Protein AF-A0A1H4U7C3-F1 (afdb_monomer)

Nearest PDB structures (foldseek):
  7mjb-assembly2_B  TM=6.826E-01  e=8.368E-04  Oplophorus gracilirostris
  7sns-assembly2_B  TM=6.961E-01  e=1.305E-03  Oplophorus gracilirostris
  7mjb-assembly1_A  TM=6.713E-01  e=1.126E-03  Oplophorus gracilirostris
  7sns-assembly4_D  TM=6.871E-01  e=2.140E-03  Oplophorus gracilirostris
  1bbp-assembly1_D  TM=5.896E-01  e=1.148E-02  Pieris brassicae

Structure (mmCIF, N/CA/C/O backbone):
data_AF-A0A1H4U7C3-F1
#
_entry.id   AF-A0A1H4U7C3-F1
#
loop_
_atom_site.group_PDB
_atom_site.id
_atom_site.type_symbol
_atom_site.label_atom_id
_atom_site.label_alt_id
_atom_site.label_comp_id
_atom_site.label_asym_id
_atom_site.label_entity_id
_atom_site.label_seq_id
_atom_site.pdbx_PDB_ins_code
_atom_site.Cartn_x
_atom_site.Cartn_y
_atom_site.Cartn_z
_atom_site.occupancy
_atom_site.B_iso_or_equiv
_atom_site.auth_seq_id
_atom_site.auth_comp_id
_atom_site.auth_asym_id
_atom_site.auth_atom_id
_atom_site.pdbx_PDB_model_num
ATOM 1 N N . MET A 1 1 ? -9.441 -12.508 21.173 1.00 51.75 1 MET A N 1
ATOM 2 C CA . MET A 1 1 ? -8.625 -11.597 20.339 1.00 51.75 1 MET A CA 1
ATOM 3 C C . MET A 1 1 ? -9.561 -10.981 19.317 1.00 51.75 1 MET A C 1
ATOM 5 O O . MET A 1 1 ? -10.418 -11.712 18.837 1.00 51.75 1 MET A O 1
ATOM 9 N N . ALA A 1 2 ? -9.482 -9.676 19.059 1.00 59.22 2 ALA A N 1
ATOM 10 C CA . ALA A 1 2 ? -10.344 -9.047 18.060 1.00 59.22 2 ALA A CA 1
ATOM 11 C C . ALA A 1 2 ? -9.943 -9.517 16.653 1.00 59.22 2 ALA A C 1
ATOM 13 O O . ALA A 1 2 ? -8.754 -9.590 16.341 1.00 59.22 2 ALA A O 1
ATOM 14 N N . GLU A 1 3 ? -10.941 -9.870 15.849 1.00 70.44 3 GLU A N 1
ATOM 15 C CA . GLU A 1 3 ? -10.784 -10.253 14.448 1.00 70.44 3 GLU A CA 1
ATOM 16 C C . GLU A 1 3 ? -10.391 -9.028 13.613 1.00 70.44 3 GLU A C 1
ATOM 18 O O . GLU A 1 3 ? -10.902 -7.925 13.836 1.00 70.44 3 GLU A O 1
ATOM 23 N N . PHE A 1 4 ? -9.454 -9.211 12.681 1.00 82.12 4 PHE A N 1
ATOM 24 C CA . PHE A 1 4 ? -9.073 -8.170 11.733 1.00 82.12 4 PHE A CA 1
ATOM 25 C C . PHE A 1 4 ? -10.232 -7.881 10.792 1.00 82.12 4 PHE A C 1
ATOM 27 O O . PHE A 1 4 ? -10.765 -8.785 10.151 1.00 82.12 4 PHE A O 1
ATOM 34 N N . ARG A 1 5 ? -10.611 -6.607 10.714 1.00 90.12 5 ARG A N 1
ATOM 35 C CA . ARG A 1 5 ? -11.701 -6.144 9.862 1.00 90.12 5 ARG A CA 1
ATOM 36 C C . ARG A 1 5 ? -11.124 -5.233 8.802 1.00 90.12 5 ARG A C 1
ATOM 38 O O . ARG A 1 5 ? -10.505 -4.224 9.127 1.00 90.12 5 ARG A O 1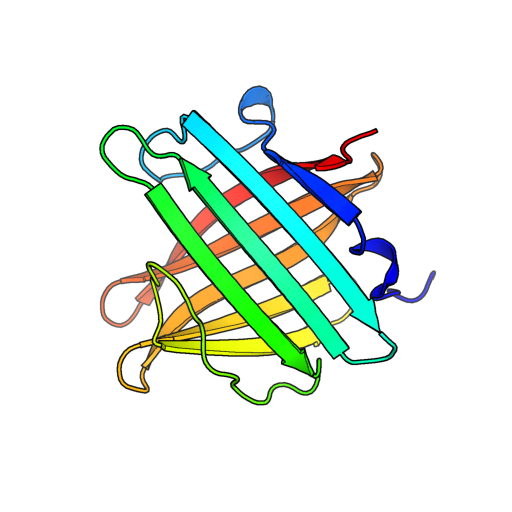
ATOM 45 N N . LEU A 1 6 ? -11.336 -5.592 7.544 1.00 93.00 6 LEU A N 1
ATOM 46 C CA . LEU A 1 6 ? -10.806 -4.868 6.391 1.00 93.00 6 LEU A CA 1
ATOM 47 C C . LEU A 1 6 ? -11.242 -3.395 6.402 1.00 93.00 6 LEU A C 1
ATOM 49 O O . LEU A 1 6 ? -10.469 -2.505 6.065 1.00 93.00 6 LEU A O 1
ATOM 53 N N . GLU A 1 7 ? -12.444 -3.133 6.908 1.00 94.94 7 GLU A N 1
ATOM 54 C CA . GLU A 1 7 ? -13.044 -1.811 7.081 1.00 94.94 7 GLU A CA 1
ATOM 55 C C . GLU A 1 7 ? -12.231 -0.894 8.007 1.00 94.94 7 GLU A C 1
ATOM 57 O O . GLU A 1 7 ? -12.364 0.325 7.934 1.00 94.94 7 GLU A O 1
ATOM 62 N N . GLN A 1 8 ? -11.360 -1.441 8.863 1.00 94.81 8 GLN A N 1
ATOM 63 C CA . GLN A 1 8 ? -10.443 -0.641 9.685 1.00 94.81 8 GLN A CA 1
ATOM 64 C C . GLN A 1 8 ? -9.404 0.092 8.831 1.00 94.81 8 GLN A C 1
ATOM 66 O O . GLN A 1 8 ? -8.946 1.168 9.219 1.00 94.81 8 GLN A O 1
ATOM 71 N N . LEU A 1 9 ? -9.058 -0.463 7.666 1.00 96.56 9 LEU A N 1
ATOM 72 C CA . LEU A 1 9 ? -8.153 0.167 6.710 1.00 96.56 9 LEU A CA 1
ATOM 73 C C . LEU A 1 9 ? -8.850 1.255 5.888 1.00 96.56 9 LEU A C 1
ATOM 75 O O . LEU A 1 9 ? -8.170 2.126 5.358 1.00 96.56 9 LEU A O 1
ATOM 79 N N . ALA A 1 10 ? -10.182 1.247 5.793 1.00 97.38 10 ALA A N 1
ATOM 80 C CA . ALA A 1 10 ? -10.910 2.214 4.980 1.00 97.38 10 ALA A CA 1
ATOM 81 C C . ALA A 1 10 ? -10.681 3.646 5.483 1.00 97.38 10 ALA A C 1
ATOM 83 O O . ALA A 1 10 ? -10.774 3.915 6.686 1.00 97.38 10 ALA A O 1
ATOM 84 N N . GLY A 1 11 ? -10.413 4.574 4.569 1.00 97.94 11 GLY A N 1
ATOM 85 C CA . GLY A 1 11 ? -10.155 5.976 4.872 1.00 97.94 11 GLY A CA 1
ATOM 86 C C . GLY A 1 11 ? -9.150 6.613 3.922 1.00 97.94 11 GLY A C 1
ATOM 87 O O . GLY A 1 11 ? -8.686 6.003 2.961 1.00 97.94 11 GLY A O 1
ATOM 88 N N . ILE A 1 12 ? -8.818 7.867 4.215 1.00 98.50 12 ILE A N 1
ATOM 89 C CA . ILE A 1 12 ? -7.727 8.583 3.560 1.00 98.50 12 ILE A CA 1
ATOM 90 C C . ILE A 1 12 ? -6.593 8.711 4.574 1.00 98.50 12 ILE A C 1
ATOM 92 O O . ILE A 1 12 ? -6.815 9.129 5.711 1.00 98.50 12 ILE A O 1
ATOM 96 N N . TRP A 1 13 ? -5.391 8.339 4.164 1.00 98.56 13 TRP A N 1
ATOM 97 C CA . TRP A 1 13 ? -4.216 8.199 5.007 1.00 98.56 13 TRP A CA 1
ATOM 98 C C . TRP A 1 13 ? -3.082 9.055 4.458 1.00 98.56 13 TRP A C 1
ATOM 100 O O . TRP A 1 13 ? -2.722 8.958 3.289 1.00 98.56 13 TRP A O 1
ATOM 110 N N . VAL A 1 14 ? -2.529 9.912 5.308 1.00 98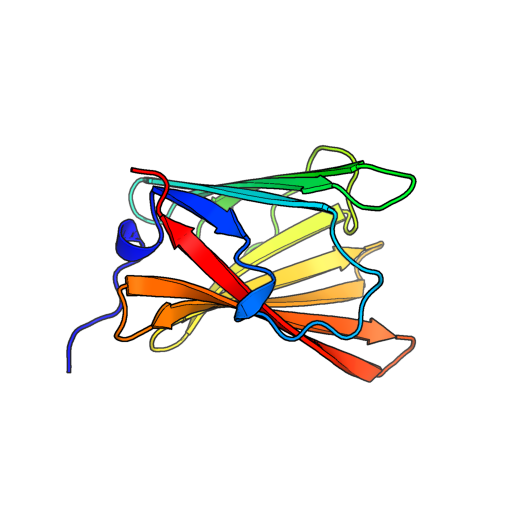.25 14 VAL A N 1
ATOM 111 C CA . VAL A 1 14 ? -1.467 10.859 4.972 1.00 98.25 14 VAL A CA 1
ATOM 112 C C . VAL A 1 14 ? -0.172 10.390 5.610 1.00 98.25 14 VAL A C 1
ATOM 114 O O . VAL A 1 14 ? -0.111 10.180 6.823 1.00 98.25 14 VAL A O 1
ATOM 117 N N . PHE A 1 15 ? 0.867 10.250 4.800 1.00 97.69 15 PHE A N 1
ATOM 118 C CA . PHE A 1 15 ? 2.182 9.801 5.233 1.00 97.69 15 PHE A CA 1
ATOM 119 C C . PHE A 1 15 ? 2.771 10.688 6.330 1.00 97.69 15 PHE A C 1
ATOM 121 O O . PHE A 1 15 ? 2.764 11.919 6.249 1.00 97.69 15 PHE A O 1
ATOM 128 N N . ALA A 1 16 ? 3.298 10.038 7.363 1.00 96.25 16 ALA A N 1
ATOM 129 C CA . ALA A 1 16 ? 3.926 10.654 8.517 1.00 96.25 16 ALA A CA 1
ATOM 130 C C . ALA A 1 16 ? 5.447 10.420 8.450 1.00 96.25 16 ALA A C 1
ATOM 132 O O . ALA A 1 16 ? 5.954 9.445 9.014 1.00 96.25 16 ALA A O 1
ATOM 133 N N . PRO A 1 17 ? 6.218 11.303 7.784 1.00 93.62 17 PRO A N 1
ATOM 134 C CA . PRO A 1 17 ? 7.650 11.083 7.566 1.00 93.62 17 PRO A CA 1
ATOM 135 C C . PRO A 1 17 ? 8.444 11.003 8.874 1.00 93.62 17 PRO A C 1
ATOM 137 O O . PRO A 1 17 ? 9.399 10.244 8.966 1.00 93.62 17 PRO A O 1
ATOM 140 N N . ALA A 1 18 ? 8.029 11.741 9.908 1.00 93.50 18 ALA A N 1
ATOM 141 C CA . ALA A 1 18 ? 8.729 11.792 11.192 1.00 93.50 18 ALA A CA 1
ATOM 142 C C . ALA A 1 18 ? 8.693 10.469 11.980 1.00 93.50 18 ALA A C 1
ATOM 144 O O . ALA A 1 18 ? 9.558 10.242 12.824 1.00 93.50 18 ALA A O 1
ATOM 145 N N . THR A 1 19 ? 7.695 9.617 11.735 1.00 94.06 19 THR A N 1
ATOM 146 C CA . THR A 1 19 ? 7.543 8.308 12.393 1.00 94.06 19 THR A CA 1
ATOM 147 C C . THR A 1 19 ? 7.854 7.142 11.457 1.00 94.06 19 THR A C 1
ATOM 149 O O . THR A 1 19 ? 7.983 6.009 11.911 1.00 94.06 19 THR A O 1
ATOM 152 N N . SER A 1 20 ? 8.042 7.418 10.166 1.00 95.12 20 SER A N 1
ATOM 153 C CA . SER A 1 20 ? 8.367 6.421 9.149 1.00 95.12 20 SER A CA 1
ATOM 154 C C . SER A 1 20 ? 9.866 6.134 9.077 1.00 95.12 20 SER A C 1
ATOM 156 O O . SER A 1 20 ? 10.707 6.974 9.397 1.00 95.12 20 SER A O 1
ATOM 158 N N . ARG A 1 21 ? 10.211 4.930 8.619 1.00 94.88 21 ARG A N 1
ATOM 159 C CA . ARG A 1 21 ? 11.590 4.485 8.388 1.00 94.88 21 ARG A CA 1
ATOM 160 C C . ARG A 1 21 ? 11.665 3.760 7.054 1.00 94.88 21 ARG A C 1
ATOM 162 O O . ARG A 1 21 ? 11.477 2.550 7.004 1.00 94.88 21 ARG A O 1
ATOM 169 N N . LEU A 1 22 ? 11.937 4.504 5.987 1.00 92.44 22 LEU A N 1
ATOM 170 C CA . LEU A 1 22 ? 12.114 3.969 4.638 1.00 92.44 22 LEU A CA 1
ATOM 171 C C . LEU A 1 22 ? 13.575 4.125 4.203 1.00 92.44 22 LEU A C 1
ATOM 173 O O . LEU A 1 22 ? 14.192 5.158 4.443 1.00 92.44 22 LEU A O 1
ATOM 177 N N . ASN A 1 23 ? 14.109 3.100 3.543 1.00 88.19 23 ASN A N 1
ATOM 178 C CA . ASN A 1 23 ? 15.443 3.071 2.937 1.00 88.19 23 ASN A CA 1
ATOM 179 C C . ASN A 1 23 ? 15.431 3.575 1.478 1.00 88.19 23 ASN A C 1
ATOM 181 O O . ASN A 1 23 ? 16.382 3.336 0.735 1.00 88.19 23 ASN A O 1
ATOM 185 N N . SER A 1 24 ? 14.333 4.198 1.048 1.00 79.94 24 SER A N 1
ATOM 186 C CA . SER A 1 24 ? 14.170 4.810 -0.270 1.00 79.94 24 SER A CA 1
ATOM 187 C C . SER A 1 24 ? 14.674 6.253 -0.279 1.00 79.94 24 SER A C 1
ATOM 189 O O . SER A 1 24 ? 15.029 6.815 0.758 1.00 79.94 24 SER A O 1
ATOM 191 N N . GLU A 1 25 ? 14.648 6.878 -1.455 1.00 78.12 25 GLU A N 1
ATOM 192 C CA . GLU A 1 25 ? 14.771 8.331 -1.549 1.00 78.12 25 GLU A CA 1
ATOM 193 C C . GLU A 1 25 ? 13.704 9.033 -0.685 1.00 78.12 25 GLU A C 1
ATOM 195 O O . GLU A 1 25 ? 12.617 8.472 -0.466 1.00 78.12 25 GLU A O 1
ATOM 200 N N . PRO A 1 26 ? 13.999 10.241 -0.167 1.00 80.31 26 PRO A N 1
ATOM 201 C CA . PRO A 1 26 ? 13.046 11.003 0.625 1.00 80.31 26 PRO A CA 1
ATOM 202 C C . PRO A 1 26 ? 11.752 11.270 -0.148 1.00 80.31 26 PRO A C 1
ATOM 204 O O . PRO A 1 26 ? 11.750 11.887 -1.213 1.00 80.31 26 PRO A O 1
ATOM 207 N N . LEU A 1 27 ? 10.629 10.848 0.429 1.00 89.00 27 LEU A N 1
ATOM 208 C CA . LEU A 1 27 ? 9.309 11.173 -0.098 1.00 89.00 27 LEU A CA 1
ATOM 209 C C . LEU A 1 27 ? 8.915 12.583 0.354 1.00 89.00 27 LEU A C 1
ATOM 211 O O . LEU A 1 27 ? 9.017 12.917 1.537 1.00 89.00 27 LEU A O 1
ATOM 215 N N . ARG A 1 28 ? 8.420 13.404 -0.575 1.00 91.19 28 ARG A N 1
ATOM 216 C CA . ARG A 1 28 ? 7.821 14.716 -0.279 1.00 91.19 28 ARG A CA 1
ATOM 217 C C . ARG A 1 28 ? 6.405 14.582 0.273 1.00 91.19 28 ARG A C 1
ATOM 219 O O . ARG A 1 28 ? 5.967 15.422 1.054 1.00 91.19 28 ARG A O 1
ATOM 226 N N . GLY A 1 29 ? 5.705 13.520 -0.106 1.00 94.44 29 GLY A N 1
ATOM 2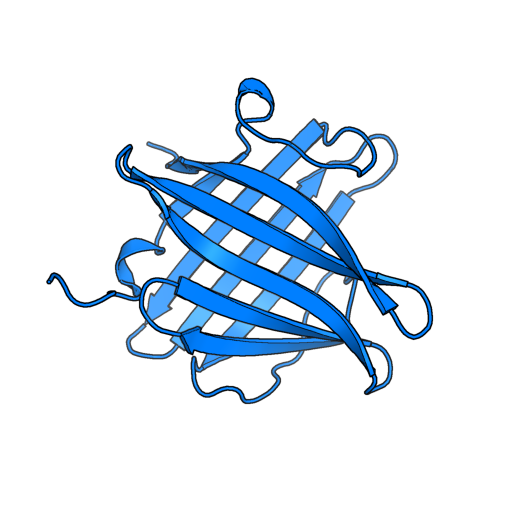27 C CA . GLY A 1 29 ? 4.375 13.213 0.395 1.00 94.44 29 GLY A CA 1
ATOM 228 C C . GLY A 1 29 ? 3.887 11.868 -0.113 1.00 94.44 29 GLY A C 1
ATOM 229 O O . GLY A 1 29 ? 4.352 11.374 -1.135 1.00 94.44 29 GLY A O 1
ATOM 230 N N . TRP A 1 30 ? 2.941 11.279 0.607 1.00 96.56 30 TRP A N 1
ATOM 231 C CA . TRP A 1 30 ? 2.226 10.097 0.152 1.00 96.56 30 TRP A CA 1
ATOM 232 C C . TRP A 1 30 ? 0.818 10.104 0.746 1.00 96.56 30 TRP A C 1
ATOM 234 O O . TRP A 1 30 ? 0.640 10.189 1.962 1.00 96.56 30 TRP A O 1
ATOM 244 N N . LEU A 1 31 ? -0.178 10.091 -0.137 1.00 97.88 31 LEU A N 1
ATOM 245 C CA . LEU A 1 31 ? -1.590 9.968 0.195 1.00 97.88 31 LEU A CA 1
ATOM 246 C C . LEU A 1 31 ? -2.097 8.591 -0.235 1.00 97.88 31 LEU A C 1
ATOM 248 O O . LEU A 1 31 ? -1.955 8.225 -1.398 1.00 97.88 31 LEU A O 1
ATOM 252 N N . GLN A 1 32 ? -2.716 7.854 0.678 1.00 98.06 32 GLN A N 1
ATOM 253 C CA . GLN A 1 32 ? -3.307 6.549 0.406 1.00 98.06 32 GLN A CA 1
ATOM 254 C C . GLN A 1 32 ? -4.799 6.587 0.736 1.00 98.06 32 GLN A C 1
ATOM 256 O O . GLN A 1 32 ? -5.193 6.792 1.882 1.00 98.06 32 GLN A O 1
ATOM 261 N N . ARG A 1 33 ? -5.648 6.412 -0.275 1.00 98.56 33 ARG A N 1
ATOM 262 C CA . ARG A 1 33 ? -7.098 6.270 -0.121 1.00 98.56 33 ARG A CA 1
ATOM 263 C C . ARG A 1 33 ? -7.455 4.797 -0.252 1.00 98.56 33 ARG A C 1
ATOM 265 O O . ARG A 1 33 ? -7.060 4.157 -1.221 1.00 98.56 33 ARG A O 1
ATOM 272 N N . ILE A 1 34 ? -8.187 4.285 0.729 1.00 98.44 34 ILE A N 1
ATOM 273 C CA . ILE A 1 34 ? -8.656 2.903 0.780 1.00 98.44 34 ILE A CA 1
ATOM 274 C C . ILE A 1 34 ? -10.169 2.933 0.965 1.00 98.44 34 ILE A C 1
ATOM 276 O O . ILE A 1 34 ? -10.671 3.471 1.954 1.00 98.44 34 ILE A O 1
ATOM 280 N N . GLU A 1 35 ? -10.891 2.335 0.031 1.00 98.31 35 GLU A N 1
ATOM 281 C CA . GLU A 1 35 ? -12.334 2.120 0.102 1.00 98.31 35 GLU A CA 1
ATOM 282 C C . GLU A 1 35 ? -12.595 0.616 0.173 1.00 98.31 35 GLU A C 1
ATOM 284 O O . GLU A 1 35 ? -11.896 -0.173 -0.462 1.00 98.31 35 GLU A O 1
ATOM 289 N N . VAL A 1 36 ? -13.565 0.203 0.990 1.00 97.62 36 VAL A N 1
ATOM 290 C CA . VAL A 1 36 ? -13.849 -1.213 1.257 1.00 97.62 36 VAL A CA 1
ATOM 291 C C . VAL A 1 36 ? -15.335 -1.476 1.053 1.00 97.62 36 VAL A C 1
ATOM 293 O O . VAL A 1 36 ? -16.180 -0.802 1.645 1.00 97.62 36 VAL A O 1
ATOM 296 N N . HIS A 1 37 ? -15.648 -2.492 0.251 1.00 96.31 37 HIS A N 1
ATOM 297 C CA . HIS A 1 37 ? -17.006 -2.934 -0.054 1.00 96.31 37 HIS A CA 1
ATOM 298 C C . HIS A 1 37 ? -17.102 -4.460 0.073 1.00 96.31 37 HIS A C 1
ATOM 300 O O . HIS A 1 37 ? -16.900 -5.203 -0.886 1.00 96.31 37 HIS A O 1
ATOM 306 N N . GLY A 1 38 ? -17.406 -4.942 1.282 1.00 94.06 38 GLY A N 1
ATOM 307 C CA . GLY A 1 38 ? -17.350 -6.372 1.589 1.00 94.06 38 GLY A CA 1
ATOM 308 C C . GLY A 1 38 ? -15.910 -6.879 1.509 1.00 94.06 38 GLY A C 1
ATOM 309 O O . GLY A 1 38 ? -15.039 -6.379 2.215 1.00 94.06 38 GLY A O 1
ATOM 310 N N . ASP A 1 39 ? -15.652 -7.843 0.626 1.00 95.06 39 ASP A N 1
ATOM 311 C CA . ASP A 1 39 ? -14.299 -8.361 0.375 1.00 95.06 39 ASP A CA 1
ATOM 312 C C . ASP A 1 39 ? -13.578 -7.650 -0.782 1.00 95.06 39 ASP A C 1
ATOM 314 O O . ASP A 1 39 ? -12.486 -8.065 -1.162 1.00 95.06 39 ASP A O 1
ATOM 318 N N . TRP A 1 40 ? -14.165 -6.590 -1.345 1.00 97.69 40 TRP A N 1
ATOM 319 C CA . TRP A 1 40 ? -13.517 -5.748 -2.350 1.00 97.69 40 TRP A CA 1
ATOM 320 C C . TRP A 1 40 ? -12.840 -4.547 -1.709 1.00 97.69 40 TRP A C 1
ATOM 322 O O . TRP A 1 40 ? -13.399 -3.927 -0.800 1.00 97.69 40 TRP A O 1
ATOM 332 N N . ILE A 1 41 ? -11.666 -4.196 -2.228 1.00 97.81 41 ILE A N 1
ATOM 333 C CA . ILE A 1 41 ? -10.972 -2.958 -1.905 1.00 97.81 41 ILE A CA 1
ATOM 334 C C . ILE A 1 41 ? -10.639 -2.174 -3.160 1.00 97.81 41 ILE A C 1
ATOM 336 O O . ILE A 1 41 ? -10.190 -2.726 -4.165 1.00 97.81 41 ILE A O 1
ATOM 340 N N . HIS A 1 42 ? -10.794 -0.864 -3.052 1.00 98.38 42 HIS A N 1
ATOM 341 C CA . HIS A 1 42 ? -10.204 0.086 -3.974 1.00 98.38 42 HIS A CA 1
ATOM 342 C C . HIS A 1 42 ? -9.100 0.832 -3.238 1.00 98.38 42 HIS A C 1
ATOM 344 O O . HIS A 1 42 ? -9.337 1.433 -2.190 1.00 98.38 42 HIS A O 1
ATOM 350 N N . VAL A 1 43 ? -7.880 0.735 -3.755 1.00 97.88 43 VAL A N 1
ATOM 351 C CA . VAL A 1 43 ? -6.711 1.418 -3.203 1.00 97.88 43 VAL A CA 1
ATOM 352 C C . VAL A 1 43 ? -6.185 2.371 -4.255 1.00 97.88 43 VAL A C 1
ATOM 354 O O . VAL A 1 43 ? -5.928 1.971 -5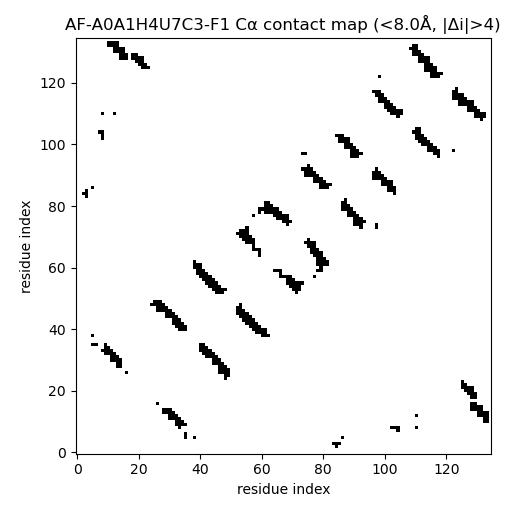.390 1.00 97.88 43 VAL A O 1
ATOM 357 N N . ARG A 1 44 ? -6.002 3.628 -3.858 1.00 97.56 44 ARG A N 1
ATOM 358 C CA . ARG A 1 44 ? -5.355 4.663 -4.657 1.00 97.56 44 ARG A CA 1
ATOM 359 C C . ARG A 1 44 ? -4.243 5.311 -3.848 1.00 97.56 44 ARG A C 1
ATOM 361 O O . ARG A 1 44 ? -4.490 5.859 -2.775 1.00 97.56 44 ARG A O 1
ATOM 368 N N . GLU A 1 45 ? -3.038 5.289 -4.388 1.00 96.75 45 GLU A N 1
ATOM 369 C CA . GLU A 1 45 ? -1.833 5.841 -3.786 1.00 96.75 45 GLU A CA 1
ATOM 370 C C . GLU A 1 45 ? -1.267 6.940 -4.679 1.00 96.75 45 GLU A C 1
ATOM 372 O O . GLU A 1 45 ? -1.028 6.736 -5.866 1.00 96.75 45 GLU A O 1
ATOM 377 N N . GLU A 1 46 ? -1.035 8.107 -4.091 1.00 96.06 46 GLU A N 1
ATOM 378 C CA . GLU A 1 46 ? -0.385 9.246 -4.729 1.00 96.06 46 GLU A CA 1
ATOM 379 C C . GLU A 1 46 ? 0.899 9.544 -3.961 1.00 96.06 46 GLU A C 1
ATOM 381 O O . GLU A 1 46 ? 0.857 10.080 -2.852 1.00 96.06 46 GLU A O 1
ATOM 386 N N . ILE A 1 47 ? 2.039 9.173 -4.540 1.00 94.25 47 ILE A N 1
ATOM 387 C CA . ILE A 1 47 ? 3.364 9.318 -3.939 1.00 94.25 47 ILE A CA 1
ATOM 388 C C . ILE A 1 47 ? 4.094 10.442 -4.668 1.00 94.25 47 ILE A C 1
ATOM 390 O O . ILE A 1 47 ? 4.250 10.424 -5.889 1.00 94.25 47 ILE A O 1
ATOM 394 N N . GLN A 1 48 ? 4.542 11.433 -3.911 1.00 93.56 48 GLN A N 1
ATOM 395 C CA . GLN A 1 48 ? 5.364 12.533 -4.391 1.00 93.56 48 GLN A CA 1
ATOM 396 C C . GLN A 1 48 ? 6.806 12.285 -3.965 1.00 93.56 48 GLN A C 1
ATOM 398 O O . GLN A 1 48 ? 7.128 12.324 -2.775 1.00 93.56 48 GLN A O 1
ATOM 403 N N . CYS A 1 49 ? 7.672 12.059 -4.942 1.00 87.94 49 CYS A N 1
ATOM 404 C CA . CYS A 1 49 ? 9.114 11.986 -4.756 1.00 87.94 49 CYS A CA 1
ATOM 405 C C . CYS A 1 49 ? 9.742 13.351 -5.087 1.00 87.94 49 CYS A C 1
ATOM 407 O O . CYS A 1 49 ? 9.036 14.339 -5.308 1.00 87.94 49 CYS A O 1
ATOM 409 N N . GLU A 1 50 ? 11.072 13.434 -5.089 1.00 86.12 50 GLU A N 1
ATOM 410 C CA . GLU A 1 50 ? 11.775 14.681 -5.398 1.00 86.12 50 GLU A CA 1
ATOM 411 C C . GLU A 1 50 ? 11.549 15.148 -6.844 1.00 86.12 50 GLU A C 1
ATOM 413 O O . GLU A 1 50 ? 11.175 16.306 -7.053 1.00 86.12 50 GLU A O 1
ATOM 418 N N . ASP A 1 51 ? 11.692 14.224 -7.800 1.00 84.88 51 ASP A N 1
ATOM 419 C CA . ASP A 1 51 ? 11.711 14.520 -9.240 1.00 84.88 51 ASP A CA 1
ATOM 420 C C . ASP A 1 51 ? 10.515 13.948 -10.017 1.00 84.88 51 ASP A C 1
ATOM 422 O O . ASP A 1 51 ? 10.314 14.268 -11.191 1.00 84.88 51 ASP A O 1
ATOM 426 N N . ASN A 1 52 ? 9.704 13.095 -9.392 1.00 86.56 52 ASN A N 1
ATOM 427 C CA . ASN A 1 52 ? 8.564 12.453 -10.038 1.00 86.56 52 ASN A CA 1
ATOM 428 C C . ASN A 1 52 ? 7.395 12.206 -9.075 1.00 86.56 52 ASN A C 1
ATOM 430 O O . ASN A 1 52 ? 7.496 12.359 -7.856 1.00 86.56 52 ASN A O 1
ATOM 434 N N . SER A 1 53 ? 6.258 11.824 -9.654 1.00 89.38 53 SER A N 1
ATOM 435 C CA . SER A 1 53 ? 5.096 11.337 -8.922 1.00 89.38 53 SER A CA 1
ATOM 436 C C . SER A 1 53 ? 4.695 9.949 -9.405 1.00 89.38 53 SER A C 1
ATOM 438 O O . SER A 1 53 ? 4.725 9.634 -10.600 1.00 89.38 53 SER A O 1
ATOM 440 N N . ILE A 1 54 ? 4.312 9.115 -8.448 1.00 91.38 54 ILE A N 1
ATOM 441 C CA . ILE A 1 54 ? 3.817 7.764 -8.675 1.00 91.38 54 ILE A CA 1
ATOM 442 C C . ILE A 1 54 ? 2.336 7.775 -8.304 1.00 91.38 54 ILE A C 1
ATOM 444 O O . ILE A 1 54 ? 1.961 8.217 -7.217 1.00 91.38 54 ILE A O 1
ATOM 448 N N . LEU A 1 55 ? 1.499 7.320 -9.228 1.00 94.25 55 LEU A N 1
ATOM 449 C CA . LEU A 1 55 ? 0.085 7.065 -9.014 1.00 94.25 55 LEU A CA 1
ATOM 450 C C . LEU A 1 55 ? -0.136 5.569 -9.197 1.00 94.25 55 LEU A C 1
ATOM 452 O O . LEU A 1 55 ? 0.100 5.051 -10.287 1.00 94.25 55 LEU A O 1
ATOM 456 N N . VAL A 1 56 ? -0.611 4.903 -8.152 1.00 94.31 56 VAL A N 1
ATOM 457 C CA . VAL A 1 56 ? -1.018 3.497 -8.209 1.00 94.31 56 VAL A CA 1
ATOM 458 C C . VAL A 1 56 ? -2.486 3.418 -7.852 1.00 94.31 56 VAL A C 1
ATOM 460 O O . VAL A 1 56 ? -2.908 3.949 -6.829 1.00 94.31 56 VAL A O 1
ATOM 463 N N . GLU A 1 57 ? -3.271 2.750 -8.685 1.00 97.12 57 GLU A N 1
ATOM 464 C CA . GLU A 1 57 ? -4.679 2.510 -8.407 1.00 97.12 57 GLU A CA 1
ATOM 465 C C . GLU A 1 57 ? -5.072 1.078 -8.764 1.00 97.12 57 GLU A C 1
ATOM 467 O O . GLU A 1 57 ? -4.719 0.572 -9.832 1.00 97.12 57 GLU A O 1
ATOM 472 N N . VAL A 1 58 ? -5.802 0.431 -7.855 1.00 97.38 58 VAL A N 1
ATOM 473 C CA . VAL A 1 58 ? -6.241 -0.959 -7.976 1.00 97.38 58 VAL A CA 1
ATOM 474 C C . VAL A 1 58 ? -7.619 -1.143 -7.371 1.00 97.38 58 VAL A C 1
ATOM 476 O O . VAL A 1 58 ? -7.907 -0.653 -6.282 1.00 97.38 58 VAL A O 1
ATOM 479 N N . ASN A 1 59 ? -8.464 -1.885 -8.079 1.00 98.06 59 ASN A N 1
ATOM 480 C CA . ASN A 1 59 ? -9.715 -2.410 -7.557 1.00 98.06 59 ASN A CA 1
ATOM 481 C C . ASN A 1 59 ? -9.610 -3.936 -7.548 1.00 98.06 59 ASN A C 1
ATOM 483 O O . ASN A 1 59 ? -9.495 -4.547 -8.610 1.00 98.06 59 ASN A O 1
ATOM 487 N N . ALA A 1 60 ? -9.602 -4.532 -6.362 1.00 98.06 60 ALA A N 1
ATOM 488 C CA . ALA A 1 60 ? -9.279 -5.938 -6.172 1.00 98.06 60 ALA A CA 1
ATOM 489 C C . ALA A 1 60 ? -10.176 -6.576 -5.119 1.00 98.06 60 ALA A C 1
ATOM 491 O O . ALA A 1 60 ? -10.528 -5.954 -4.115 1.00 98.06 60 ALA A O 1
ATOM 492 N N . GLN A 1 61 ? -10.485 -7.852 -5.310 1.00 98.06 61 GLN A N 1
ATOM 493 C CA . GLN A 1 61 ? -10.999 -8.677 -4.229 1.00 98.06 61 GLN A CA 1
ATOM 494 C C . GLN A 1 61 ? -9.839 -9.136 -3.333 1.00 98.06 61 GLN A C 1
ATOM 496 O O . GLN A 1 61 ? -8.722 -9.362 -3.797 1.00 98.06 61 GLN A O 1
ATOM 501 N N . VAL A 1 62 ? -10.096 -9.292 -2.035 1.00 97.31 62 VAL A N 1
ATOM 502 C CA . VAL A 1 62 ? -9.119 -9.806 -1.065 1.00 97.31 62 VAL A CA 1
ATOM 503 C C . VAL A 1 62 ? -9.163 -11.338 -1.029 1.00 97.31 62 VAL A C 1
ATOM 505 O O . VAL A 1 62 ? -9.535 -11.951 -0.028 1.00 97.31 62 VAL A O 1
ATOM 508 N N . ASP A 1 63 ? -8.816 -11.961 -2.153 1.00 97.12 63 ASP A N 1
ATOM 509 C CA . ASP A 1 63 ? -8.861 -13.411 -2.392 1.00 97.12 63 ASP A CA 1
ATOM 510 C C . ASP A 1 63 ? -7.509 -14.009 -2.839 1.00 97.12 63 ASP A C 1
ATOM 512 O O . ASP A 1 63 ? -7.386 -15.223 -2.996 1.00 97.12 63 ASP A O 1
ATOM 516 N N . GLY A 1 64 ? -6.482 -13.171 -3.008 1.00 97.31 64 GLY A N 1
ATOM 517 C CA . GLY A 1 64 ? -5.165 -13.548 -3.521 1.00 97.31 64 GLY A CA 1
ATOM 518 C C . GLY A 1 64 ? -5.056 -13.588 -5.049 1.00 97.31 64 GLY A C 1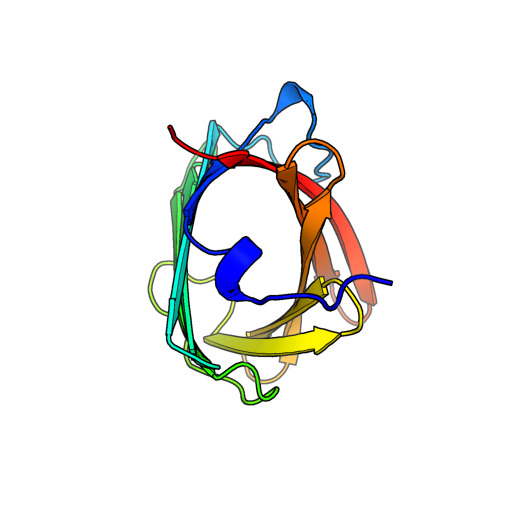
ATOM 519 O O . GLY A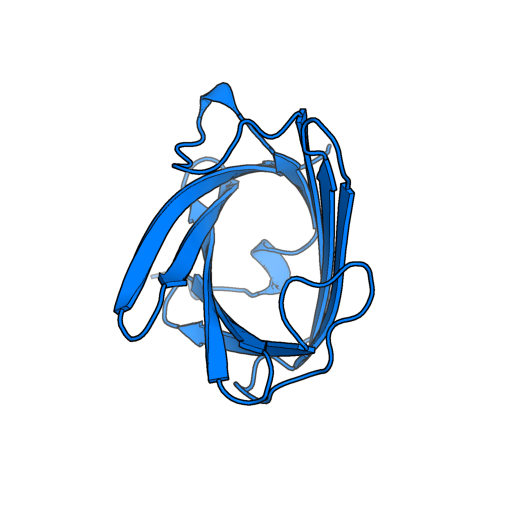 1 64 ? -3.982 -13.912 -5.554 1.00 97.31 64 GLY A O 1
ATOM 520 N N . THR A 1 65 ? -6.119 -13.252 -5.782 1.00 98.19 65 THR A N 1
ATOM 521 C CA . THR A 1 65 ? -6.088 -13.093 -7.241 1.00 98.19 65 THR A CA 1
ATOM 522 C C . THR A 1 65 ? -5.371 -11.792 -7.605 1.00 98.19 65 THR A C 1
ATOM 524 O O . THR A 1 65 ? -5.490 -10.792 -6.897 1.00 98.19 65 THR A O 1
ATOM 527 N N . PHE A 1 66 ? -4.612 -11.794 -8.703 1.00 97.94 66 PHE A N 1
ATOM 528 C CA . PHE A 1 66 ? -3.960 -10.591 -9.217 1.00 97.94 66 PHE A CA 1
ATOM 529 C C . PHE A 1 66 ? -4.928 -9.764 -10.063 1.00 97.94 66 PHE A C 1
ATOM 531 O O . PHE A 1 66 ? -5.601 -10.284 -10.954 1.00 97.94 66 PHE A O 1
ATOM 538 N N . TYR A 1 67 ? -4.981 -8.467 -9.772 1.00 97.88 67 TYR A N 1
ATOM 539 C CA . TYR A 1 67 ? -5.794 -7.483 -10.475 1.00 97.88 67 TYR A CA 1
ATOM 540 C C . TYR A 1 67 ? -4.884 -6.418 -11.094 1.00 97.88 67 TYR A C 1
ATOM 542 O O . TYR A 1 67 ? -3.868 -6.065 -10.487 1.00 97.88 67 TYR A O 1
ATOM 550 N N . PRO A 1 68 ? -5.221 -5.887 -12.281 1.00 97.06 68 PRO A N 1
ATOM 551 C CA . PRO A 1 68 ? -4.376 -4.918 -12.967 1.00 97.06 68 PRO A CA 1
ATOM 552 C C . PRO A 1 68 ? -4.226 -3.631 -12.151 1.00 97.06 68 PRO A C 1
ATOM 554 O O . PRO A 1 68 ? -5.203 -3.100 -11.614 1.00 97.06 68 PRO A O 1
ATOM 557 N N . LEU A 1 69 ? -2.999 -3.115 -12.102 1.00 95.94 69 LEU A N 1
ATOM 558 C CA . LEU A 1 69 ? -2.713 -1.775 -11.606 1.00 95.94 69 LEU A CA 1
ATOM 559 C C 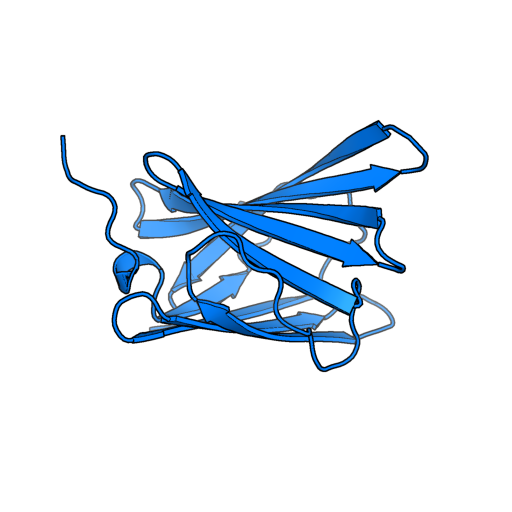. LEU A 1 69 ? -2.924 -0.748 -12.721 1.00 95.94 69 LEU A C 1
ATOM 561 O O . LEU A 1 69 ? -2.703 -1.012 -13.903 1.00 95.94 69 LEU A O 1
ATOM 565 N N . THR A 1 70 ? -3.323 0.460 -12.340 1.00 94.25 70 THR A N 1
ATOM 566 C CA . THR A 1 70 ? -3.427 1.610 -13.246 1.00 94.25 70 THR A CA 1
ATOM 567 C C . THR A 1 70 ? -2.650 2.809 -12.696 1.00 94.25 70 THR A C 1
ATOM 569 O O . THR A 1 70 ? -2.436 2.909 -11.487 1.00 94.25 70 THR A O 1
ATOM 572 N N . GLY A 1 71 ? -2.206 3.711 -13.583 1.00 88.12 71 GLY A N 1
ATOM 573 C CA . GLY A 1 71 ? -1.421 4.908 -13.239 1.00 88.12 71 GLY A CA 1
ATOM 574 C C . GLY A 1 71 ? 0.048 4.844 -13.688 1.00 88.12 71 GLY A C 1
ATOM 575 O O . GLY A 1 71 ? 0.374 4.176 -14.669 1.00 88.12 71 GLY A O 1
ATOM 576 N N . THR A 1 72 ? 0.936 5.569 -13.000 1.00 79.44 72 THR A N 1
ATOM 577 C CA . THR A 1 72 ? 2.397 5.450 -13.158 1.00 79.44 72 THR A CA 1
ATOM 578 C C . THR A 1 72 ? 2.885 4.325 -12.257 1.00 79.44 72 THR A C 1
ATOM 580 O O . THR A 1 72 ? 3.270 4.543 -11.113 1.00 79.44 72 THR A O 1
ATOM 583 N N . VAL A 1 73 ? 2.787 3.097 -12.759 1.00 72.38 73 VAL A N 1
ATOM 584 C CA . VAL A 1 73 ? 2.869 1.896 -11.928 1.00 72.38 73 VAL A CA 1
ATOM 585 C C . VAL A 1 73 ? 4.298 1.379 -11.734 1.00 72.38 73 VAL A C 1
ATOM 587 O O . VAL A 1 73 ? 5.131 1.428 -12.635 1.00 72.38 73 VAL A O 1
ATOM 590 N N . ILE A 1 74 ? 4.567 0.843 -10.542 1.00 83.31 74 ILE A N 1
ATOM 591 C CA . ILE A 1 74 ? 5.796 0.100 -10.195 1.00 83.31 74 ILE A CA 1
ATOM 592 C C . ILE A 1 74 ? 5.671 -1.417 -10.456 1.00 83.31 74 ILE A C 1
ATOM 594 O O . ILE A 1 74 ? 6.621 -2.166 -10.232 1.00 83.31 74 ILE A O 1
ATOM 598 N N . ALA A 1 75 ? 4.489 -1.866 -10.886 1.00 92.38 75 ALA A N 1
ATOM 599 C CA . ALA A 1 75 ? 4.113 -3.246 -11.183 1.00 92.38 75 ALA A CA 1
ATOM 600 C C . ALA A 1 75 ? 2.901 -3.252 -12.136 1.00 92.38 75 ALA A C 1
ATOM 602 O O . ALA A 1 75 ? 2.154 -2.283 -12.177 1.00 92.38 75 ALA A O 1
ATOM 603 N N . ASP A 1 76 ? 2.672 -4.335 -12.865 1.00 95.31 76 ASP A N 1
ATOM 604 C CA . ASP A 1 76 ? 1.546 -4.466 -13.797 1.00 95.31 76 ASP A CA 1
ATOM 605 C C . ASP A 1 76 ? 0.248 -4.872 -13.083 1.00 95.31 76 ASP A C 1
ATOM 607 O O . ASP A 1 76 ? -0.848 -4.457 -13.460 1.00 95.31 76 ASP A O 1
ATOM 611 N N . GLU A 1 77 ? 0.361 -5.675 -12.025 1.00 97.31 77 GLU A N 1
ATOM 612 C CA . GLU A 1 77 ? -0.770 -6.239 -11.290 1.00 97.31 77 GLU A CA 1
ATOM 613 C C . GLU A 1 77 ? -0.457 -6.387 -9.798 1.00 97.31 77 GLU A C 1
ATOM 615 O O . GLU A 1 77 ? 0.707 -6.437 -9.388 1.00 97.31 77 GLU A O 1
ATOM 620 N N . LYS A 1 78 ? -1.504 -6.458 -8.972 1.00 97.62 78 LYS A N 1
ATOM 621 C CA . LYS A 1 78 ? -1.403 -6.619 -7.520 1.00 97.62 78 LYS A CA 1
ATOM 622 C C . LYS A 1 78 ? -2.495 -7.542 -6.995 1.00 97.62 78 LYS A C 1
ATOM 624 O O . LYS A 1 78 ? -3.649 -7.445 -7.406 1.00 97.62 78 LYS A O 1
ATOM 629 N N . ALA A 1 79 ? -2.125 -8.420 -6.074 1.00 98.19 79 ALA A N 1
ATOM 630 C CA . ALA A 1 79 ? -3.036 -9.294 -5.348 1.00 98.19 79 ALA A CA 1
ATOM 631 C C . ALA A 1 79 ? -3.091 -8.906 -3.875 1.00 98.19 79 ALA A C 1
ATOM 633 O O . ALA A 1 79 ? -2.075 -8.502 -3.307 1.00 98.19 79 ALA A O 1
ATOM 634 N N . TYR A 1 80 ? -4.252 -9.105 -3.250 1.00 98.31 80 TYR A N 1
ATOM 635 C CA . TYR A 1 80 ? -4.450 -8.876 -1.823 1.00 98.31 80 TYR A CA 1
ATOM 636 C C . TYR A 1 80 ? -4.991 -10.111 -1.115 1.00 98.31 80 TYR A C 1
ATOM 638 O O . TYR A 1 80 ? -5.900 -10.770 -1.611 1.00 98.31 80 TYR A O 1
ATOM 646 N N . ARG A 1 81 ? -4.478 -10.398 0.085 1.00 97.00 81 ARG A N 1
ATOM 647 C CA . ARG A 1 81 ? -4.986 -11.475 0.949 1.00 97.00 81 ARG A CA 1
ATOM 648 C C . ARG A 1 81 ? -4.996 -11.068 2.418 1.00 97.00 81 ARG A C 1
ATOM 650 O O . ARG A 1 81 ? -4.100 -10.368 2.886 1.00 97.00 81 ARG A O 1
ATOM 657 N N . ARG A 1 82 ? -5.984 -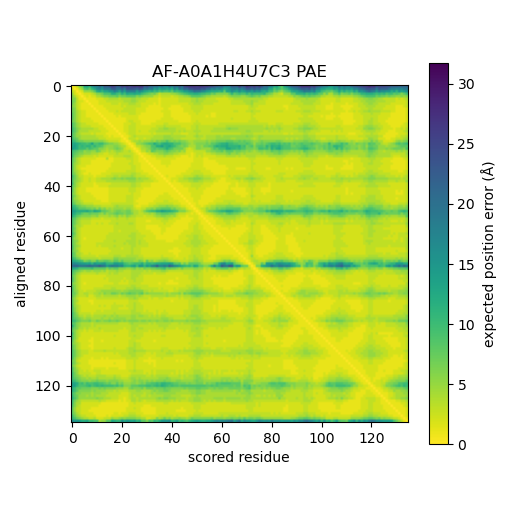11.552 3.174 1.00 94.81 82 ARG A N 1
ATOM 658 C CA . ARG A 1 82 ? -5.986 -11.429 4.640 1.00 94.81 82 ARG A CA 1
ATOM 659 C C . ARG A 1 82 ? -4.980 -12.421 5.228 1.00 94.81 82 ARG A C 1
ATOM 661 O O . ARG A 1 82 ? -5.000 -13.597 4.871 1.00 94.81 82 ARG A O 1
ATOM 668 N N . SER A 1 83 ? -4.139 -11.963 6.150 1.00 92.94 83 SER A N 1
ATOM 669 C CA . SER A 1 83 ? -3.156 -12.798 6.846 1.00 92.94 83 SER A CA 1
ATOM 670 C C . SER A 1 83 ? -3.094 -12.391 8.315 1.00 92.94 83 SER A C 1
ATOM 672 O O . SER A 1 83 ? -2.477 -11.396 8.689 1.00 92.94 83 SER A O 1
ATOM 674 N N . GLY A 1 84 ? -3.802 -13.127 9.174 1.00 90.31 84 GLY A N 1
ATOM 675 C CA . GLY A 1 84 ? -3.890 -12.795 10.596 1.00 90.31 84 GLY A CA 1
ATOM 676 C C . GLY A 1 84 ? -4.486 -11.403 10.833 1.00 90.31 84 GLY A C 1
ATOM 677 O O . GLY A 1 84 ? -5.681 -11.205 10.630 1.00 90.31 84 GLY A O 1
ATOM 678 N N . GLN A 1 85 ? -3.657 -10.463 11.299 1.00 91.19 85 GLN A N 1
ATOM 679 C CA . GLN A 1 85 ? -4.062 -9.087 11.622 1.00 91.19 85 GLN A CA 1
ATOM 680 C C . GLN A 1 85 ? -3.688 -8.042 10.567 1.00 91.19 85 GLN A C 1
ATOM 682 O O . GLN A 1 85 ? -3.810 -6.845 10.822 1.00 91.19 85 GLN A O 1
ATOM 687 N N . VAL A 1 86 ? -3.229 -8.490 9.401 1.00 95.44 86 VAL A N 1
ATOM 688 C CA . VAL A 1 86 ? -2.787 -7.612 8.321 1.00 95.44 86 VAL A CA 1
ATOM 689 C C . VAL A 1 86 ? -3.437 -7.989 6.996 1.00 95.44 86 VAL A C 1
ATOM 691 O O . VAL A 1 86 ? -3.898 -9.116 6.780 1.00 95.44 86 VAL A O 1
ATOM 694 N N . LEU A 1 87 ? -3.448 -7.020 6.091 1.00 97.50 87 LEU A N 1
ATOM 695 C CA . LEU A 1 87 ? -3.689 -7.216 4.674 1.00 97.50 87 LEU A CA 1
ATOM 696 C C . LEU A 1 87 ? -2.331 -7.311 3.977 1.00 97.50 87 LEU A C 1
ATOM 698 O O . LEU A 1 87 ? -1.546 -6.369 4.026 1.00 97.50 87 LEU A O 1
ATOM 702 N N . GLU A 1 88 ? -2.040 -8.435 3.337 1.00 97.81 88 GLU A N 1
ATOM 703 C CA . GLU A 1 88 ? -0.827 -8.586 2.535 1.00 97.81 88 GLU A CA 1
ATOM 704 C C . GLU A 1 88 ? -1.130 -8.239 1.080 1.00 97.81 88 GLU A C 1
ATOM 706 O O . GLU A 1 88 ? -2.129 -8.710 0.532 1.00 97.81 88 GLU A O 1
ATOM 711 N N . GLY A 1 89 ? -0.258 -7.445 0.465 1.00 97.50 89 GLY A N 1
ATOM 712 C CA . GLY A 1 89 ? -0.278 -7.127 -0.956 1.00 97.50 89 GLY A CA 1
ATOM 713 C C . GLY A 1 89 ? 0.975 -7.657 -1.650 1.00 97.50 89 GLY A C 1
ATOM 714 O O . GLY A 1 89 ? 2.076 -7.535 -1.115 1.00 97.50 89 GLY A O 1
ATOM 715 N N . ILE A 1 90 ? 0.834 -8.239 -2.838 1.00 97.44 90 ILE A N 1
ATOM 716 C CA . ILE A 1 90 ? 1.964 -8.660 -3.682 1.00 97.44 90 ILE A CA 1
ATOM 717 C C . ILE A 1 90 ? 1.775 -8.035 -5.056 1.00 97.44 90 ILE A C 1
ATOM 719 O O . ILE A 1 90 ? 0.717 -8.213 -5.652 1.00 97.44 90 ILE A O 1
ATOM 723 N N . GLY A 1 91 ? 2.782 -7.313 -5.544 1.00 96.69 91 GLY A N 1
ATOM 724 C CA . GLY A 1 91 ? 2.796 -6.738 -6.886 1.00 96.69 91 GLY A CA 1
ATOM 725 C C . GLY A 1 91 ? 3.703 -7.521 -7.828 1.00 96.69 91 GLY A C 1
ATOM 726 O O . GLY A 1 91 ? 4.804 -7.913 -7.428 1.00 96.69 91 GLY A O 1
ATOM 727 N N . HIS A 1 92 ? 3.269 -7.727 -9.070 1.00 96.12 92 HIS A N 1
ATOM 728 C CA . HIS A 1 92 ? 4.049 -8.382 -10.122 1.00 96.12 92 HIS A CA 1
ATOM 729 C C . HIS A 1 92 ? 4.345 -7.444 -11.290 1.00 96.12 92 HIS A C 1
ATOM 731 O O . HIS A 1 92 ? 3.494 -6.657 -11.684 1.00 96.12 92 HIS A O 1
ATOM 737 N N . CYS A 1 93 ? 5.530 -7.571 -11.878 1.00 93.94 93 CYS A N 1
ATOM 738 C CA . CYS A 1 93 ? 5.926 -6.916 -13.121 1.00 93.94 93 CYS A CA 1
ATOM 739 C C . CYS A 1 93 ? 6.457 -7.991 -14.072 1.00 93.94 93 CYS A C 1
ATOM 741 O O . CYS A 1 93 ? 7.287 -8.804 -13.658 1.00 93.94 93 CYS A O 1
ATOM 743 N N . ASP A 1 94 ? 5.943 -8.041 -15.300 1.00 91.62 94 ASP A N 1
ATOM 744 C CA . ASP A 1 94 ? 6.273 -9.072 -16.297 1.00 91.62 94 ASP A CA 1
ATOM 745 C C . ASP A 1 94 ? 6.130 -10.510 -15.742 1.00 91.62 94 ASP A C 1
ATOM 747 O O . ASP A 1 94 ? 6.984 -11.382 -15.909 1.00 91.62 94 ASP A O 1
ATOM 751 N N . GLY A 1 95 ? 5.057 -10.742 -14.973 1.00 90.62 95 GLY A N 1
ATOM 752 C CA . GLY A 1 95 ? 4.749 -12.035 -14.348 1.00 90.62 95 GLY A CA 1
ATOM 753 C C . GLY A 1 95 ? 5.677 -12.456 -13.198 1.00 90.62 95 GLY A C 1
ATOM 754 O O . GLY A 1 95 ? 5.541 -13.570 -12.686 1.00 90.62 95 GLY A O 1
ATOM 755 N N . ALA A 1 96 ? 6.608 -11.597 -12.774 1.00 92.81 96 ALA A N 1
ATOM 756 C CA . ALA A 1 96 ? 7.522 -11.851 -11.665 1.00 92.81 96 ALA A CA 1
ATOM 757 C C . ALA A 1 96 ? 7.211 -10.954 -10.452 1.00 92.81 96 ALA A C 1
ATOM 759 O O . ALA A 1 96 ? 6.831 -9.796 -10.632 1.00 92.81 96 ALA A O 1
ATOM 760 N N . PRO A 1 97 ? 7.426 -11.425 -9.207 1.00 93.00 97 PRO A N 1
ATOM 761 C CA . PRO A 1 97 ? 7.300 -10.587 -8.018 1.00 93.00 97 PRO A CA 1
ATOM 762 C C . PRO A 1 97 ? 8.179 -9.340 -8.086 1.00 93.00 97 PRO A C 1
ATOM 764 O O . PRO A 1 97 ? 9.395 -9.443 -8.226 1.00 93.00 97 PRO A O 1
ATOM 767 N N . ALA A 1 98 ? 7.560 -8.171 -7.954 1.00 94.88 98 ALA A N 1
ATOM 768 C CA . ALA A 1 98 ? 8.227 -6.874 -7.930 1.00 94.88 98 ALA A CA 1
ATOM 769 C C . ALA A 1 98 ? 8.316 -6.324 -6.502 1.00 94.88 98 ALA A C 1
ATOM 771 O O . ALA A 1 98 ? 9.362 -5.820 -6.088 1.00 94.88 98 ALA A O 1
ATOM 772 N N . PHE A 1 99 ? 7.243 -6.462 -5.722 1.00 94.94 99 PHE A N 1
ATOM 773 C CA . PHE A 1 99 ? 7.207 -6.026 -4.330 1.00 94.94 99 PHE A CA 1
ATOM 774 C C . PHE A 1 99 ? 6.188 -6.813 -3.502 1.00 94.94 99 PHE A C 1
ATOM 776 O O . PHE A 1 99 ? 5.268 -7.441 -4.031 1.00 94.94 99 PHE A O 1
ATOM 783 N N . ARG A 1 100 ? 6.341 -6.727 -2.181 1.00 96.69 100 ARG A N 1
ATOM 784 C CA . ARG A 1 100 ? 5.362 -7.157 -1.184 1.00 96.69 100 ARG A CA 1
ATOM 785 C C . ARG A 1 100 ? 5.143 -6.037 -0.178 1.00 96.69 100 ARG A C 1
ATOM 787 O O . ARG A 1 100 ? 6.098 -5.395 0.255 1.00 96.69 100 ARG A O 1
ATOM 794 N N . GLU A 1 101 ? 3.902 -5.860 0.241 1.00 96.88 101 GLU A N 1
ATOM 795 C CA . GLU A 1 101 ? 3.530 -4.974 1.337 1.00 96.88 101 GLU A CA 1
ATOM 796 C C . GLU A 1 101 ? 2.669 -5.701 2.369 1.00 96.88 101 GLU A C 1
ATOM 798 O O . GLU A 1 101 ? 1.967 -6.663 2.047 1.00 96.88 101 GLU A O 1
ATOM 803 N N . THR A 1 102 ? 2.688 -5.220 3.606 1.00 97.69 102 THR A N 1
ATOM 804 C CA . THR A 1 102 ? 1.711 -5.618 4.622 1.00 97.69 102 THR A CA 1
ATOM 805 C C . THR A 1 102 ? 1.129 -4.388 5.290 1.00 97.69 102 THR A C 1
ATOM 807 O O . THR A 1 102 ? 1.879 -3.580 5.828 1.00 97.69 102 THR A O 1
ATOM 810 N N . LEU A 1 103 ? -0.195 -4.268 5.272 1.00 97.69 103 LEU A N 1
ATOM 811 C CA . LEU A 1 103 ? -0.957 -3.153 5.821 1.00 97.69 103 LEU A CA 1
ATOM 812 C C . LEU A 1 103 ? -1.668 -3.578 7.107 1.00 97.69 103 LEU A C 1
ATOM 814 O O . LEU A 1 103 ? -2.368 -4.593 7.137 1.00 97.69 103 LEU A O 1
ATOM 818 N N . GLY A 1 104 ? -1.542 -2.774 8.157 1.00 96.94 104 GLY A N 1
ATOM 819 C CA . GLY A 1 104 ? -2.235 -2.980 9.427 1.00 96.94 104 GLY A CA 1
ATOM 820 C C . GLY A 1 104 ? -2.517 -1.669 10.150 1.00 96.94 104 GLY A C 1
ATOM 821 O O . GLY A 1 104 ? -1.993 -0.622 9.779 1.00 96.94 104 GLY A O 1
ATOM 822 N N . ILE A 1 105 ? -3.345 -1.727 11.194 1.00 96.56 105 ILE A N 1
ATOM 823 C CA . ILE A 1 105 ? -3.583 -0.592 12.093 1.00 96.56 105 ILE A CA 1
ATOM 824 C C . ILE A 1 105 ? -2.838 -0.836 13.403 1.00 96.56 105 ILE A C 1
ATOM 826 O O . ILE A 1 105 ? -3.026 -1.878 14.034 1.00 96.56 105 ILE A O 1
ATOM 830 N N . ASN A 1 106 ? -1.996 0.111 13.816 1.00 94.69 106 ASN A N 1
ATOM 831 C CA . ASN A 1 106 ? -1.287 0.017 15.093 1.00 94.69 106 ASN A CA 1
ATOM 832 C C . ASN A 1 106 ? -2.178 0.436 16.282 1.00 94.69 106 ASN A C 1
ATOM 834 O O . ASN A 1 106 ? -3.326 0.853 16.126 1.00 94.69 106 ASN A O 1
ATOM 838 N N . SER A 1 107 ? -1.645 0.348 17.504 1.00 93.38 107 SER A N 1
ATOM 839 C CA . SER A 1 107 ? -2.369 0.729 18.728 1.00 93.38 107 SER A CA 1
ATOM 840 C C . SER A 1 107 ? -2.735 2.214 18.813 1.00 93.38 107 SER A C 1
ATOM 842 O O . SER A 1 107 ? -3.594 2.578 19.611 1.00 93.38 107 SER A O 1
ATOM 844 N N . GLU A 1 108 ? -2.085 3.063 18.020 1.00 93.44 108 GLU A N 1
ATOM 845 C CA . GLU A 1 108 ? -2.335 4.506 17.949 1.00 93.44 108 GLU A CA 1
ATOM 846 C C . GLU A 1 108 ? -3.401 4.855 16.895 1.00 93.44 108 GLU A C 1
ATOM 848 O O . GLU A 1 108 ? -3.793 6.013 16.766 1.00 93.44 108 GLU A O 1
ATOM 853 N N . GLY A 1 109 ? -3.912 3.857 16.163 1.00 94.19 109 GLY A N 1
ATOM 854 C CA . GLY A 1 109 ? -4.885 4.053 15.090 1.00 94.19 109 GLY A CA 1
ATOM 855 C C . GLY A 1 109 ? -4.266 4.530 13.773 1.00 94.19 109 GLY A C 1
ATOM 856 O O . GLY A 1 109 ? -5.004 4.940 12.876 1.00 94.19 109 GLY A O 1
ATOM 857 N N . GLU A 1 110 ? -2.938 4.485 13.644 1.00 96.81 110 GLU A N 1
ATOM 858 C CA . GLU A 1 110 ? -2.228 4.775 12.399 1.00 96.81 110 GLU A CA 1
ATOM 859 C C . GLU A 1 110 ? -2.255 3.559 11.475 1.00 96.81 110 GLU A C 1
ATOM 861 O O . GLU A 1 110 ? -2.160 2.413 11.929 1.00 96.81 110 GLU A O 1
ATOM 866 N N . LEU A 1 111 ? -2.329 3.819 10.171 1.00 98.12 111 LEU A N 1
ATOM 867 C CA . LEU A 1 111 ? -2.029 2.806 9.170 1.00 98.12 111 LEU A CA 1
ATOM 868 C C . LEU A 1 111 ? -0.513 2.624 9.128 1.00 98.12 111 LEU A C 1
ATOM 870 O O . LEU A 1 111 ? 0.240 3.595 9.042 1.00 98.12 111 LEU A O 1
ATOM 874 N N . VAL A 1 112 ? -0.076 1.374 9.193 1.00 98.00 112 VAL A N 1
ATOM 875 C CA . VAL A 1 112 ? 1.326 0.979 9.102 1.00 98.00 112 VAL A CA 1
ATOM 876 C C . VAL A 1 112 ? 1.478 0.053 7.913 1.00 98.00 112 VAL A C 1
ATOM 878 O O . VAL A 1 112 ? 0.699 -0.889 7.752 1.00 98.00 112 VAL A O 1
ATOM 881 N N . MET A 1 113 ? 2.480 0.336 7.089 1.00 98.00 113 MET A N 1
ATOM 882 C CA . MET A 1 113 ? 2.812 -0.454 5.919 1.00 98.00 113 MET A CA 1
ATOM 883 C C . MET A 1 113 ? 4.278 -0.870 5.960 1.00 98.00 113 MET A C 1
ATOM 885 O O . MET A 1 113 ? 5.161 -0.015 5.889 1.00 98.00 113 MET A O 1
ATOM 889 N N . ASP A 1 114 ? 4.542 -2.172 6.000 1.00 97.69 114 ASP A N 1
ATOM 890 C CA . ASP A 1 114 ? 5.887 -2.705 5.780 1.00 97.69 114 ASP A CA 1
ATOM 891 C C . ASP A 1 114 ? 6.066 -3.060 4.311 1.00 97.69 114 ASP A C 1
ATOM 893 O O . ASP A 1 114 ? 5.266 -3.803 3.747 1.00 97.69 114 ASP A O 1
ATOM 897 N N . LEU A 1 115 ? 7.131 -2.554 3.694 1.00 95.69 115 LEU A N 1
ATOM 898 C CA . LEU A 1 115 ? 7.369 -2.646 2.260 1.00 95.69 115 LEU A CA 1
ATOM 899 C C . LEU A 1 115 ? 8.664 -3.401 1.967 1.00 95.69 115 LEU A C 1
ATOM 901 O O . LEU A 1 115 ? 9.715 -3.129 2.553 1.00 95.69 115 LEU A O 1
ATOM 905 N N . HIS A 1 116 ? 8.591 -4.335 1.028 1.00 95.62 116 HIS A N 1
ATOM 906 C CA . HIS A 1 116 ? 9.708 -5.134 0.545 1.00 95.62 116 HIS A CA 1
ATOM 907 C C . HIS A 1 116 ? 9.737 -5.105 -0.979 1.00 95.62 116 HIS A C 1
ATOM 909 O O . HIS A 1 116 ? 8.701 -5.248 -1.619 1.00 95.62 116 HIS A O 1
ATOM 915 N N . PHE A 1 117 ? 10.920 -4.951 -1.566 1.00 93.50 117 PHE A N 1
ATOM 916 C CA . PHE A 1 117 ? 11.106 -4.969 -3.015 1.00 93.50 117 PHE A CA 1
ATOM 917 C C . PHE A 1 117 ? 11.950 -6.156 -3.438 1.00 93.50 117 PHE A C 1
ATOM 919 O O . PHE A 1 117 ? 12.902 -6.551 -2.757 1.00 93.50 117 PHE A O 1
ATOM 926 N N . GLN A 1 118 ? 11.633 -6.683 -4.610 1.00 92.75 118 GLN A N 1
ATOM 927 C CA . GLN A 1 118 ? 12.457 -7.664 -5.275 1.00 92.75 118 GLN A CA 1
ATOM 928 C C . GLN A 1 118 ? 13.640 -6.956 -5.953 1.00 92.75 118 GLN A C 1
ATOM 930 O O . GLN A 1 118 ? 13.470 -6.097 -6.813 1.00 92.75 118 GLN A O 1
ATOM 935 N N . VAL A 1 119 ? 14.865 -7.320 -5.568 1.00 86.88 119 VAL A N 1
ATOM 936 C CA . VAL A 1 119 ? 16.106 -6.820 -6.178 1.00 86.88 119 VAL A CA 1
ATOM 937 C C . VAL A 1 119 ? 16.916 -8.014 -6.675 1.00 86.88 119 VAL A C 1
ATOM 939 O O . VAL A 1 119 ? 17.603 -8.694 -5.904 1.00 86.88 119 VAL A O 1
ATOM 942 N N . GLY A 1 120 ? 16.812 -8.292 -7.976 1.00 86.81 120 GLY A N 1
ATOM 943 C CA . GLY A 1 120 ? 17.284 -9.545 -8.567 1.00 86.81 120 GLY A CA 1
ATOM 944 C C . GLY A 1 120 ? 16.466 -10.730 -8.046 1.00 86.81 120 GLY A C 1
ATOM 945 O O . GLY A 1 120 ? 15.242 -10.692 -8.044 1.00 86.81 120 GLY A O 1
ATOM 946 N N . ASN A 1 121 ? 17.131 -11.767 -7.533 1.00 86.19 121 ASN A N 1
ATOM 947 C CA . ASN A 1 121 ? 16.460 -12.956 -6.982 1.00 86.19 121 ASN A CA 1
ATOM 948 C C . ASN A 1 121 ? 16.262 -12.892 -5.458 1.00 86.19 121 ASN A C 1
ATOM 950 O O . ASN A 1 121 ? 16.106 -13.929 -4.813 1.00 86.19 121 ASN A O 1
ATOM 954 N N . ARG A 1 122 ? 16.345 -11.701 -4.855 1.00 89.38 122 ARG A N 1
ATOM 955 C CA . ARG A 1 122 ? 16.210 -11.524 -3.407 1.00 89.38 122 ARG A CA 1
ATOM 956 C C . ARG A 1 122 ? 15.189 -10.453 -3.082 1.00 89.38 122 ARG A C 1
ATOM 958 O O . ARG A 1 122 ? 15.260 -9.347 -3.611 1.00 89.38 122 ARG A O 1
ATOM 965 N N . GLU A 1 123 ? 14.337 -10.770 -2.124 1.00 92.38 123 GLU A N 1
ATOM 966 C CA . GLU A 1 123 ? 13.489 -9.795 -1.464 1.00 92.38 123 GLU A CA 1
ATOM 967 C C . GLU A 1 123 ? 14.326 -8.979 -0.469 1.00 92.38 123 GLU A C 1
ATOM 969 O O . GLU A 1 123 ? 15.129 -9.530 0.293 1.00 92.38 123 GLU A O 1
ATOM 974 N N . LYS A 1 124 ? 14.169 -7.656 -0.493 1.00 93.38 124 LYS A N 1
ATOM 975 C CA . LYS A 1 124 ? 14.850 -6.730 0.412 1.00 93.38 124 LYS A CA 1
ATOM 976 C C . LYS A 1 124 ? 13.836 -5.826 1.110 1.00 93.38 124 LYS A C 1
ATOM 978 O O . LYS A 1 124 ? 12.984 -5.257 0.427 1.00 93.38 124 LYS A O 1
ATOM 983 N N . PRO A 1 125 ? 13.943 -5.635 2.434 1.00 93.75 125 PRO A N 1
ATOM 984 C CA . PRO A 1 125 ? 13.101 -4.679 3.136 1.00 93.75 125 PRO A CA 1
ATOM 985 C C . PRO A 1 125 ? 13.438 -3.256 2.682 1.00 93.75 125 PRO A C 1
ATOM 987 O O . PRO A 1 125 ? 14.591 -2.819 2.761 1.00 93.75 125 PRO A O 1
ATOM 990 N N . VAL A 1 126 ? 12.423 -2.528 2.228 1.00 93.19 126 VAL A N 1
ATOM 991 C CA . VAL A 1 126 ? 12.505 -1.081 2.010 1.00 93.19 126 VAL A CA 1
ATOM 992 C C . VAL A 1 126 ? 12.282 -0.362 3.328 1.00 93.19 126 VAL A C 1
ATOM 994 O O . VAL A 1 126 ? 13.018 0.569 3.629 1.00 93.19 126 VAL A O 1
ATOM 997 N N . GLY A 1 127 ? 11.341 -0.824 4.149 1.00 95.62 127 GLY A N 1
ATOM 998 C CA . GLY A 1 127 ? 11.121 -0.294 5.490 1.00 95.62 127 GLY A CA 1
ATOM 999 C C . GLY A 1 127 ? 9.645 -0.177 5.837 1.00 95.62 127 GLY A C 1
ATOM 1000 O O . GLY A 1 127 ? 8.809 -0.824 5.212 1.00 95.62 127 GLY A O 1
ATOM 1001 N N . THR A 1 128 ? 9.350 0.663 6.823 1.00 97.25 128 THR A N 1
ATOM 1002 C CA . THR A 1 128 ? 8.014 0.835 7.395 1.00 97.25 128 THR A CA 1
ATOM 1003 C C . THR A 1 128 ? 7.535 2.268 7.185 1.00 97.25 128 THR A C 1
ATOM 1005 O O . THR A 1 128 ? 8.174 3.222 7.642 1.00 97.25 128 THR A O 1
ATOM 1008 N N . ALA A 1 129 ? 6.402 2.428 6.510 1.00 97.38 129 ALA A N 1
ATOM 1009 C CA . ALA A 1 129 ? 5.697 3.694 6.375 1.00 97.38 129 ALA A CA 1
ATOM 1010 C C . ALA A 1 129 ? 4.562 3.776 7.401 1.00 97.38 129 ALA A C 1
ATOM 1012 O O . ALA A 1 129 ? 3.795 2.831 7.578 1.00 97.38 129 ALA A O 1
ATOM 1013 N N . HIS A 1 130 ? 4.457 4.922 8.062 1.00 97.94 130 HIS A N 1
ATOM 1014 C CA . HIS A 1 130 ? 3.364 5.260 8.964 1.00 97.94 130 HIS A CA 1
ATOM 1015 C C . HIS A 1 130 ? 2.484 6.320 8.317 1.00 97.94 130 HIS A C 1
ATOM 1017 O O . HIS A 1 130 ? 2.987 7.260 7.693 1.00 97.94 130 HIS A O 1
ATOM 1023 N N . PHE A 1 131 ? 1.175 6.207 8.513 1.00 98.38 131 PHE A N 1
ATOM 1024 C CA . PHE A 1 131 ? 0.209 7.154 7.986 1.00 98.38 131 PHE A CA 1
ATOM 1025 C C . PHE A 1 131 ? -0.834 7.523 9.029 1.00 98.38 131 PHE A C 1
ATOM 1027 O O . PHE A 1 131 ? -1.384 6.682 9.743 1.00 98.38 131 PHE A O 1
ATOM 1034 N N . ARG A 1 132 ? -1.176 8.806 9.052 1.00 97.94 132 ARG A N 1
ATOM 1035 C CA . ARG A 1 132 ? -2.242 9.346 9.887 1.00 97.94 132 ARG A CA 1
ATOM 1036 C C . ARG A 1 132 ? -3.513 9.456 9.079 1.00 97.94 132 ARG A C 1
ATOM 1038 O O . ARG A 1 132 ? -3.489 9.876 7.925 1.00 97.94 132 ARG A O 1
ATOM 1045 N N . ARG A 1 133 ? -4.634 9.113 9.698 1.00 97.25 133 ARG A N 1
ATOM 1046 C CA . ARG A 1 133 ? -5.940 9.295 9.074 1.00 97.25 133 ARG A CA 1
ATOM 1047 C C . ARG A 1 133 ? -6.188 10.788 8.847 1.00 97.25 133 ARG A C 1
ATOM 1049 O O . ARG A 1 133 ? -5.999 11.591 9.760 1.00 97.25 133 ARG A O 1
ATOM 1056 N N . GLN A 1 134 ? -6.590 11.155 7.635 1.00 94.75 134 GLN A N 1
ATOM 1057 C CA . GLN A 1 134 ? -7.073 12.496 7.338 1.00 94.75 134 GLN A CA 1
ATOM 1058 C C . GLN A 1 134 ? -8.413 12.692 8.059 1.00 94.75 134 GLN A C 1
ATOM 1060 O O . GLN A 1 134 ? -9.300 11.845 7.938 1.00 94.75 134 GLN A O 1
ATOM 1065 N N . ALA A 1 135 ? -8.498 13.759 8.857 1.00 77.25 135 ALA A N 1
ATOM 1066 C CA . ALA A 1 135 ? -9.683 14.117 9.635 1.00 77.25 135 ALA A CA 1
ATOM 1067 C C . ALA A 1 135 ? -10.878 14.491 8.749 1.00 77.25 1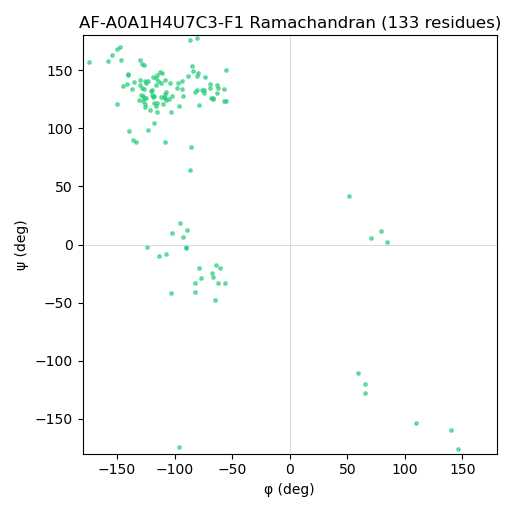35 ALA A C 1
ATOM 1069 O O . ALA A 1 135 ? -10.644 15.043 7.647 1.00 77.25 135 ALA A O 1
#

Sequence (135 aa):
MAEFRLEQLAGIWVFAPATSRLNSEPLRGWLQRIEVHGDWIHVREEIQCEDNSILVEVNAQVDGTFYPLTGTVIADEKAYRRSGQVLEGIGHCDGAPAFRETLGINSEGELVMDLHFQVGNREKPVGTAHFRRQA

pLDDT: mean 93.32, std 7.1, range [51.75, 98.56]

Solvent-accessible surface area (backbone atoms only — not comparable to full-atom values): 7161 Å² total; per-residue (Å²): 130,87,78,68,54,74,65,75,64,40,45,44,29,37,55,34,71,93,79,31,51,65,76,61,81,73,65,77,44,37,41,40,37,30,46,64,61,88,62,32,37,38,42,39,36,45,36,32,42,86,90,51,71,38,31,40,33,37,66,37,51,55,76,55,54,72,27,63,47,42,72,55,58,89,32,52,26,37,20,26,31,78,52,83,71,30,41,37,36,42,28,24,38,94,90,36,77,34,33,39,37,37,39,35,70,50,98,86,66,28,45,36,36,42,38,29,36,46,60,86,97,40,79,40,80,38,33,38,46,32,21,40,67,64,130

Foldseek 3Di:
DDFADPCLVAAKWKWDQVPWDFQDADWPIKIWHWDDDPQWIWIWIWTHGDPDIFIWIFIAGQPQDWTAIDTNDQAGTKHWHDDGQWIKIFGHHPNHTAKIKIWHADPVSWIKIWIWGDDDPDIDTRTMITIDGDD

Radius of gyration: 14.06 Å; Cα contacts (8 Å, |Δi|>4): 335; chains: 1; bounding box: 35×28×37 Å

Organism: NCBI:txid392734

Secondary structure (DSSP, 8-state):
-PPP-GGGT-EEEEE-TTT-EESSSPPSEEEEEEEEETTEEEEEEEEE-SS-EEEEEEEEESSS-EEE-EES-SSSEEEEEEETTEEEEEEEETTEEEEEEEEEE-TTS-EEEEEEEEETTEEEEEEEEEEEEP-

Mean predicted aligned error: 3.64 Å